Protein AF-A0A1C0V042-F1 (afdb_monomer)

pLDDT: mean 79.21, std 20.84, range [35.34, 98.38]

Solvent-accessible surface area (backbone atoms only — not comparable to full-atom values): 9872 Å² total; per-residue (Å²): 141,83,84,84,79,75,76,82,78,55,70,69,59,58,63,70,69,52,86,70,86,82,75,78,82,78,86,80,80,83,76,80,88,84,82,89,88,86,86,90,90,89,88,89,86,86,88,85,90,78,88,78,90,69,83,83,73,76,81,69,84,72,74,83,76,82,82,81,90,79,90,85,89,72,58,69,73,58,48,52,53,52,51,52,53,24,64,76,73,74,50,51,74,65,59,50,50,53,53,51,51,52,55,29,70,78,31,63,71,58,34,51,52,53,50,51,55,51,51,53,55,52,49,53,53,50,50,53,49,51,52,54,51,52,54,54,52,54,51,56,66,72,77,108

Radius of gyration: 30.85 Å; Cα contacts (8 Å, |Δi|>4): 13; chains: 1; bounding box: 74×58×81 Å

Sequence (144 aa):
MAEEQNPPLDANNRLKQRMRATVPPRDTSILKRLPLDATPSPPKQQEIAVQSDLPKQTKATEKEQKLVAFTLRVENSIDKGLKSLCTQEGITKETFLEAAYLVCLDNEQLMQQVLEIAQERRQERRETGIVRRAQSMTRYLQET

Mean predicted aligned error: 18.49 Å

Secondary structure (DSSP, 8-state):
-----PPP--HHHHHHSS----PPPPP---PPP------------------------------------------HHHHHHHHHHHHHHT--HHHHHHHHHHHHHH-HHHHHHHHHHHHHHHHHHHHHHHHHHHHHHHHHHH--

Structure (mmCIF, N/CA/C/O backbone):
data_AF-A0A1C0V042-F1
#
_entry.id   AF-A0A1C0V042-F1
#
loop_
_atom_site.group_PDB
_atom_site.id
_atom_site.type_symbol
_atom_site.label_atom_id
_atom_site.label_alt_id
_atom_site.label_comp_id
_atom_site.label_asym_id
_atom_site.label_entity_id
_atom_site.label_seq_id
_atom_site.pdbx_PDB_ins_code
_atom_site.Cartn_x
_atom_site.Cartn_y
_atom_site.Cartn_z
_atom_site.occupancy
_atom_site.B_iso_or_equiv
_atom_site.auth_seq_id
_atom_site.auth_comp_id
_atom_site.auth_asym_id
_atom_site.auth_atom_id
_atom_site.pdbx_PDB_model_num
ATOM 1 N N . MET A 1 1 ? 56.786 -2.563 -11.366 1.00 42.97 1 MET A N 1
ATOM 2 C CA . MET A 1 1 ? 55.400 -2.279 -11.784 1.00 42.97 1 MET A CA 1
ATOM 3 C C . MET A 1 1 ? 54.702 -3.603 -12.020 1.00 42.97 1 MET A C 1
ATOM 5 O O . MET A 1 1 ? 55.034 -4.256 -12.997 1.00 42.97 1 MET A O 1
ATOM 9 N N . ALA A 1 2 ? 53.834 -4.021 -11.100 1.00 41.53 2 ALA A N 1
ATOM 10 C CA . ALA A 1 2 ? 52.837 -5.072 -11.305 1.00 41.53 2 ALA A CA 1
ATOM 11 C C . ALA A 1 2 ? 51.875 -5.029 -10.107 1.00 41.53 2 ALA A C 1
ATOM 13 O O . ALA A 1 2 ? 52.174 -5.582 -9.053 1.00 41.53 2 ALA A O 1
ATOM 14 N N . GLU A 1 3 ? 50.767 -4.300 -10.238 1.00 46.34 3 GLU A N 1
ATOM 15 C CA . GLU A 1 3 ? 49.623 -4.440 -9.335 1.00 46.34 3 GLU A CA 1
ATOM 16 C C . GLU A 1 3 ? 48.649 -5.432 -9.978 1.00 46.34 3 GLU A C 1
ATOM 18 O O . GLU A 1 3 ? 47.920 -5.098 -10.909 1.00 46.34 3 GLU A O 1
ATOM 23 N N . GLU A 1 4 ? 48.674 -6.675 -9.501 1.00 53.09 4 GLU A N 1
ATOM 24 C CA . GLU A 1 4 ? 47.654 -7.683 -9.795 1.00 53.09 4 GLU A CA 1
ATOM 25 C C . GLU A 1 4 ? 46.389 -7.341 -8.993 1.00 53.09 4 GLU A C 1
ATOM 27 O O . GLU A 1 4 ? 46.239 -7.686 -7.819 1.00 53.09 4 GLU A O 1
ATOM 32 N N . GLN A 1 5 ? 45.468 -6.609 -9.618 1.00 53.81 5 GLN A N 1
ATOM 33 C CA . GLN A 1 5 ? 44.134 -6.380 -9.068 1.00 53.81 5 GLN A CA 1
ATOM 34 C C . GLN A 1 5 ? 43.276 -7.631 -9.290 1.00 53.81 5 GLN A C 1
ATOM 36 O O . GLN A 1 5 ? 42.681 -7.826 -10.349 1.00 53.81 5 GLN A O 1
ATOM 41 N N . ASN A 1 6 ? 43.212 -8.493 -8.274 1.00 57.47 6 ASN A N 1
ATOM 42 C CA . ASN A 1 6 ? 42.276 -9.615 -8.235 1.00 57.47 6 ASN A CA 1
ATOM 43 C C . ASN A 1 6 ? 40.818 -9.101 -8.245 1.00 57.47 6 ASN A C 1
ATOM 45 O O . ASN A 1 6 ? 40.459 -8.293 -7.381 1.00 57.47 6 ASN A O 1
ATOM 49 N N . PRO A 1 7 ? 39.949 -9.570 -9.162 1.00 62.25 7 PRO A N 1
ATOM 50 C CA . PRO A 1 7 ? 38.550 -9.161 -9.192 1.00 62.25 7 PRO A CA 1
ATOM 51 C C . PRO A 1 7 ? 37.802 -9.662 -7.943 1.00 62.25 7 PRO A C 1
ATOM 53 O O . PRO A 1 7 ? 38.099 -10.743 -7.421 1.00 62.25 7 PRO A O 1
ATOM 56 N N . PRO A 1 8 ? 36.807 -8.910 -7.438 1.00 64.50 8 PRO A N 1
ATOM 57 C CA . PRO A 1 8 ? 36.075 -9.299 -6.243 1.00 64.50 8 PRO A CA 1
ATOM 58 C C . PRO A 1 8 ? 35.291 -10.588 -6.5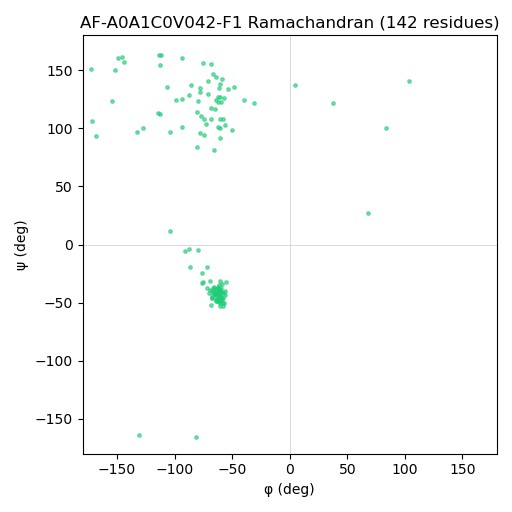11 1.00 64.50 8 PRO A C 1
ATOM 60 O O . PRO A 1 8 ? 34.368 -10.600 -7.317 1.00 64.50 8 PRO A O 1
ATOM 63 N N . LEU A 1 9 ? 35.640 -11.664 -5.793 1.00 64.88 9 LEU A N 1
ATOM 64 C CA . LEU A 1 9 ? 34.966 -12.970 -5.828 1.00 64.88 9 LEU A CA 1
ATOM 65 C C . LEU A 1 9 ? 33.439 -12.824 -5.916 1.00 64.88 9 LEU A C 1
ATOM 67 O O . LEU A 1 9 ? 32.844 -12.188 -5.039 1.00 64.88 9 LEU A O 1
ATOM 71 N N . ASP A 1 10 ? 32.840 -13.444 -6.937 1.00 79.31 10 ASP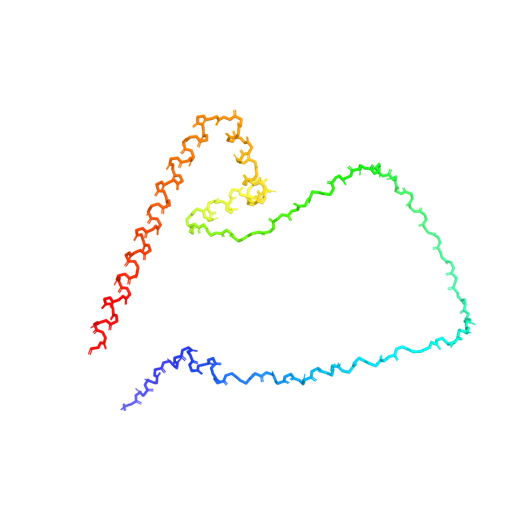 A N 1
ATOM 72 C CA . ASP A 1 10 ? 31.396 -13.504 -7.191 1.00 79.31 10 ASP A CA 1
ATOM 73 C C . ASP A 1 10 ? 30.618 -13.908 -5.922 1.00 79.31 10 ASP A C 1
ATOM 75 O O . ASP A 1 10 ? 31.003 -14.824 -5.183 1.00 79.31 10 ASP A O 1
ATOM 79 N N . ALA A 1 11 ? 29.510 -13.213 -5.656 1.00 75.75 11 ALA A N 1
ATOM 80 C CA . ALA A 1 11 ? 28.671 -13.397 -4.475 1.00 75.75 11 ALA A CA 1
ATOM 81 C C . ALA A 1 11 ? 28.193 -14.852 -4.315 1.00 75.75 11 ALA A C 1
ATOM 83 O O . ALA A 1 11 ? 28.074 -15.345 -3.190 1.00 75.75 11 ALA A O 1
ATOM 84 N N . ASN A 1 12 ? 27.985 -15.564 -5.427 1.00 76.31 12 ASN A N 1
ATOM 85 C CA . ASN A 1 12 ? 27.607 -16.977 -5.412 1.00 76.31 12 ASN A CA 1
ATOM 86 C C . ASN A 1 12 ? 28.720 -17.890 -4.878 1.00 76.31 12 ASN A C 1
ATOM 88 O O . ASN A 1 12 ? 28.450 -18.805 -4.095 1.00 76.31 12 ASN A O 1
ATOM 92 N N . ASN A 1 13 ? 29.978 -17.622 -5.236 1.00 78.69 13 ASN A N 1
ATOM 93 C CA . ASN A 1 13 ? 31.122 -18.373 -4.713 1.00 78.69 13 ASN A CA 1
ATOM 94 C C . ASN A 1 13 ? 31.301 -18.145 -3.209 1.00 78.69 13 ASN A C 1
ATOM 96 O O . ASN A 1 13 ? 31.524 -19.100 -2.462 1.00 78.69 13 ASN A O 1
ATOM 100 N N . ARG A 1 14 ? 31.069 -16.914 -2.735 1.00 76.62 14 ARG A N 1
ATOM 101 C CA . ARG A 1 14 ? 31.093 -16.596 -1.297 1.00 76.62 14 ARG A CA 1
ATOM 102 C C . ARG A 1 14 ? 30.040 -17.373 -0.508 1.00 76.62 14 ARG A C 1
ATOM 104 O O . ARG A 1 14 ? 30.284 -17.746 0.635 1.00 76.62 14 ARG A O 1
ATOM 111 N N . LEU A 1 15 ? 28.869 -17.629 -1.093 1.00 76.75 15 LEU A N 1
ATOM 112 C CA . LEU A 1 15 ? 27.783 -18.340 -0.413 1.00 76.75 15 LEU A CA 1
ATOM 113 C C . LEU A 1 15 ? 28.036 -19.850 -0.297 1.00 76.75 15 LEU A C 1
ATOM 115 O O . LEU A 1 15 ? 27.617 -20.465 0.686 1.00 76.75 15 LEU A O 1
ATOM 119 N N . LYS A 1 16 ? 28.723 -20.435 -1.285 1.00 78.44 16 LYS A N 1
ATOM 120 C CA . LYS A 1 16 ? 29.094 -21.860 -1.314 1.00 78.44 16 LYS A CA 1
ATOM 121 C C . LYS A 1 16 ? 30.270 -22.183 -0.392 1.00 78.44 16 LYS A C 1
ATOM 123 O O . LYS A 1 16 ? 30.297 -23.256 0.193 1.00 78.44 16 LYS A O 1
ATOM 128 N N . GLN A 1 17 ? 31.200 -21.244 -0.225 1.00 79.31 17 GLN A N 1
ATOM 129 C CA . GLN A 1 17 ? 32.376 -21.400 0.640 1.00 79.31 17 GLN A CA 1
ATOM 130 C C . GLN A 1 17 ? 32.087 -21.171 2.132 1.00 79.31 17 GLN A C 1
ATOM 132 O O . GLN A 1 17 ? 32.962 -21.363 2.974 1.00 79.31 17 GLN A O 1
ATOM 137 N N . ARG A 1 18 ? 30.862 -20.772 2.494 1.00 78.62 18 ARG A N 1
ATOM 138 C CA . ARG A 1 18 ? 30.470 -20.650 3.900 1.00 78.62 18 ARG A CA 1
ATOM 139 C C . ARG A 1 18 ? 30.401 -22.031 4.548 1.00 78.62 18 ARG A C 1
ATOM 141 O O . ARG A 1 18 ? 29.553 -22.844 4.186 1.00 78.62 18 ARG A O 1
ATOM 148 N N . MET A 1 19 ? 31.242 -22.253 5.556 1.00 79.12 19 MET A N 1
ATOM 149 C CA . MET A 1 19 ? 31.122 -23.378 6.483 1.00 79.12 19 MET A CA 1
ATOM 150 C C . MET A 1 19 ? 29.777 -23.280 7.206 1.00 79.12 19 MET A C 1
ATOM 152 O O . MET A 1 19 ? 29.550 -22.376 8.011 1.00 79.12 19 MET A O 1
ATOM 156 N N . ARG A 1 20 ? 28.848 -24.174 6.867 1.00 80.25 20 ARG A N 1
ATOM 157 C CA . ARG A 1 20 ? 27.538 -24.253 7.519 1.00 80.25 20 ARG A CA 1
ATOM 158 C C . ARG A 1 20 ? 27.661 -25.125 8.762 1.00 80.25 20 ARG A C 1
ATOM 160 O O . ARG A 1 20 ? 28.292 -26.178 8.715 1.00 80.25 20 ARG A O 1
ATOM 167 N N . ALA A 1 21 ? 27.040 -24.695 9.857 1.00 81.81 21 ALA A N 1
ATOM 168 C CA . ALA A 1 21 ? 26.931 -25.515 11.054 1.00 81.81 21 ALA A CA 1
ATOM 169 C C . ALA A 1 21 ? 26.188 -26.814 10.707 1.00 81.81 21 ALA A C 1
ATOM 171 O O . ALA A 1 21 ? 25.070 -26.780 10.189 1.00 81.81 21 ALA A O 1
ATOM 172 N N . THR A 1 22 ? 26.834 -27.952 10.953 1.00 80.94 22 THR A N 1
ATOM 173 C CA . THR A 1 22 ? 26.214 -29.264 10.761 1.00 80.94 22 THR A CA 1
ATOM 174 C C . THR A 1 22 ? 25.357 -29.550 11.982 1.00 80.94 22 THR A C 1
ATOM 176 O O . THR A 1 22 ? 25.872 -29.659 13.092 1.00 80.94 22 THR A O 1
ATOM 179 N N . VAL A 1 23 ? 24.042 -29.616 11.783 1.00 83.56 23 VAL A N 1
ATOM 180 C CA . VAL A 1 23 ? 23.096 -29.917 12.860 1.00 83.56 23 VAL A CA 1
ATOM 181 C C . VAL A 1 23 ? 22.944 -31.436 12.959 1.00 83.56 23 VAL A C 1
ATOM 183 O O . VAL A 1 23 ? 22.675 -32.072 11.936 1.00 83.56 23 VAL A O 1
ATOM 186 N N . PRO A 1 24 ? 23.105 -32.031 14.154 1.00 84.56 24 PRO A N 1
ATOM 187 C CA . PRO A 1 24 ? 22.860 -33.452 14.356 1.00 84.56 24 PRO A CA 1
ATOM 188 C C . PRO A 1 24 ? 21.414 -33.824 13.993 1.00 84.56 24 PRO A C 1
ATOM 190 O O . PRO A 1 24 ? 20.494 -33.048 14.276 1.00 84.56 24 PRO A O 1
ATOM 193 N N . PRO A 1 25 ? 21.177 -34.999 13.390 1.00 83.94 25 PRO A N 1
ATOM 194 C CA . PRO A 1 25 ? 19.824 -35.461 13.115 1.00 83.94 25 PRO A CA 1
ATOM 195 C C . PRO A 1 25 ? 19.041 -35.637 14.422 1.00 83.94 25 PRO A C 1
ATOM 197 O O . PRO A 1 25 ? 19.546 -36.184 15.402 1.00 83.94 25 PRO A O 1
ATOM 200 N N . ARG A 1 26 ? 17.794 -35.153 14.435 1.00 81.88 26 ARG A N 1
ATOM 201 C CA . ARG A 1 26 ? 16.883 -35.291 15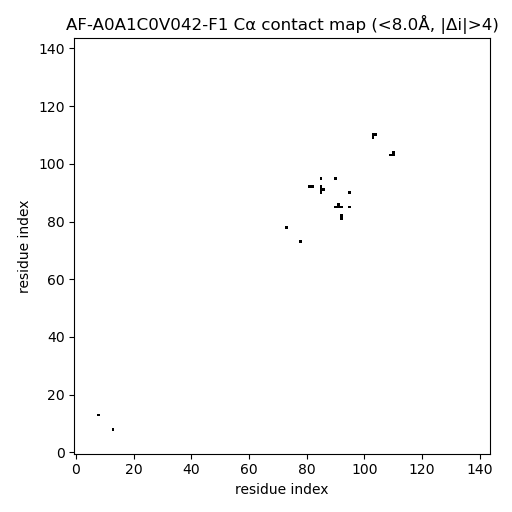.576 1.00 81.88 26 ARG A CA 1
ATOM 202 C C . ARG A 1 26 ? 16.441 -36.745 15.702 1.00 81.88 26 ARG A C 1
ATOM 204 O O . ARG A 1 26 ? 15.948 -37.326 14.737 1.00 81.88 26 ARG A O 1
ATOM 211 N N . ASP A 1 27 ? 16.559 -37.288 16.905 1.00 79.25 27 ASP A N 1
ATOM 212 C CA . ASP A 1 27 ? 16.009 -38.595 17.241 1.00 79.25 27 ASP A CA 1
ATOM 213 C C . ASP A 1 2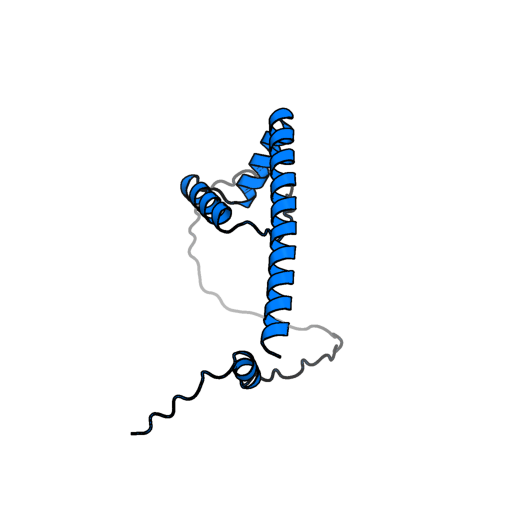7 ? 14.472 -38.553 17.124 1.00 79.25 27 ASP A C 1
ATOM 215 O O . ASP A 1 27 ? 13.809 -37.675 17.687 1.00 79.25 27 ASP A O 1
ATOM 219 N N . THR A 1 28 ? 13.907 -39.450 16.316 1.00 75.00 28 THR A N 1
ATOM 220 C CA . THR A 1 28 ? 12.460 -39.532 16.021 1.00 75.00 28 THR A CA 1
ATOM 221 C C . THR A 1 28 ? 11.788 -40.688 16.760 1.00 75.00 28 THR A C 1
ATOM 223 O O . THR A 1 28 ? 10.637 -41.028 16.480 1.00 75.00 28 THR A O 1
ATOM 226 N N . SER A 1 29 ? 12.480 -41.293 17.725 1.00 73.75 29 SER A N 1
ATOM 227 C CA . SER A 1 29 ? 11.944 -42.391 18.520 1.00 73.75 29 SER A CA 1
ATOM 228 C C . SER A 1 29 ? 10.814 -41.917 19.451 1.00 73.75 29 SER A C 1
ATOM 230 O O . SER A 1 29 ? 11.008 -41.227 20.450 1.00 73.75 29 SER A O 1
ATOM 232 N N . ILE A 1 30 ? 9.579 -42.302 19.116 1.00 63.66 30 ILE A N 1
ATOM 233 C CA . ILE A 1 30 ? 8.392 -42.124 19.963 1.00 63.66 30 ILE A CA 1
ATOM 234 C C . ILE A 1 30 ? 8.398 -43.254 20.999 1.00 63.66 30 ILE A C 1
ATOM 236 O O . ILE A 1 30 ? 7.788 -44.306 20.799 1.00 63.66 30 ILE A O 1
ATOM 240 N N . LEU A 1 31 ? 9.128 -43.071 22.101 1.00 62.06 31 LEU A N 1
ATOM 241 C CA . LEU A 1 31 ? 9.080 -44.013 23.218 1.00 62.06 31 LEU A CA 1
ATOM 242 C C . LEU A 1 31 ? 7.832 -43.766 24.081 1.00 62.06 31 LEU A C 1
ATOM 244 O O . LEU A 1 31 ? 7.562 -42.664 24.560 1.00 62.06 31 LEU A O 1
ATOM 248 N N . LYS A 1 32 ? 7.050 -44.843 24.212 1.00 51.97 32 LYS A N 1
ATOM 249 C CA . LYS A 1 32 ? 5.795 -44.983 24.960 1.00 51.97 32 LYS A CA 1
ATOM 250 C C . LYS A 1 32 ? 5.938 -44.545 26.422 1.00 51.97 32 LYS A C 1
ATOM 252 O O . LYS A 1 32 ? 6.837 -44.992 27.126 1.00 51.97 32 LYS A O 1
ATOM 257 N N . ARG A 1 33 ? 4.969 -43.747 26.885 1.00 54.72 33 ARG A N 1
ATOM 258 C CA . ARG A 1 33 ? 4.714 -43.451 28.305 1.00 54.72 33 ARG A CA 1
ATOM 259 C C . ARG A 1 33 ? 4.387 -44.723 29.089 1.00 54.72 33 ARG A C 1
ATOM 261 O O . ARG A 1 33 ? 3.531 -45.478 28.638 1.00 54.72 33 ARG A O 1
ATOM 268 N N . LEU A 1 34 ? 4.942 -44.837 30.296 1.00 49.72 34 LEU A N 1
ATOM 269 C CA . LEU A 1 34 ? 4.378 -45.519 31.473 1.00 49.72 34 LEU A CA 1
ATOM 270 C C . LEU A 1 34 ? 4.771 -44.708 32.743 1.00 49.72 34 LEU A C 1
ATOM 272 O O . LEU A 1 34 ? 5.690 -43.891 32.650 1.00 49.72 34 LEU A O 1
ATOM 276 N N . PRO A 1 35 ? 4.032 -44.817 33.867 1.00 51.16 35 PRO A N 1
ATOM 277 C CA . PRO A 1 35 ? 3.668 -43.674 34.712 1.00 51.16 35 PRO A CA 1
ATOM 278 C C . PRO A 1 35 ? 4.288 -43.648 36.127 1.00 51.16 35 PRO A C 1
ATOM 280 O O . PRO A 1 35 ? 4.738 -44.674 36.618 1.00 51.16 35 PRO A O 1
ATOM 283 N N . LEU A 1 36 ? 4.225 -42.444 36.729 1.00 47.41 36 LEU A N 1
ATOM 284 C CA . LEU A 1 36 ? 4.083 -42.060 38.156 1.00 47.41 36 LEU A CA 1
ATOM 285 C C . LEU A 1 36 ? 4.808 -42.885 39.243 1.00 47.41 36 LEU A C 1
ATOM 287 O O . LEU A 1 36 ? 4.441 -44.029 39.462 1.00 47.41 36 LEU A O 1
ATOM 291 N N . ASP A 1 37 ? 5.678 -42.236 40.041 1.00 37.34 37 ASP A N 1
ATOM 292 C CA . ASP A 1 37 ? 5.385 -42.015 41.475 1.00 37.34 37 ASP A CA 1
ATOM 293 C C . ASP A 1 37 ? 6.379 -41.104 42.243 1.00 37.34 37 ASP A C 1
ATOM 295 O O . ASP A 1 37 ? 7.576 -41.073 41.964 1.00 37.34 37 ASP A O 1
ATOM 299 N N . ALA A 1 38 ? 5.818 -40.440 43.269 1.00 35.34 38 ALA A N 1
ATOM 300 C CA . ALA A 1 38 ? 6.411 -39.956 44.533 1.00 35.34 38 ALA A CA 1
ATOM 301 C C . ALA A 1 38 ? 7.175 -38.601 44.638 1.00 35.34 38 ALA A C 1
ATOM 303 O O . ALA A 1 38 ? 8.381 -38.491 44.437 1.00 35.34 38 ALA A O 1
ATOM 304 N N . THR A 1 39 ? 6.458 -37.589 45.153 1.00 44.03 39 THR A N 1
ATOM 305 C CA . THR A 1 39 ? 6.935 -36.480 46.029 1.00 44.03 39 THR A CA 1
ATOM 306 C C . THR A 1 39 ? 7.185 -36.968 47.478 1.00 44.03 39 THR A C 1
ATOM 308 O O . THR A 1 39 ? 6.526 -37.938 47.858 1.00 44.03 39 THR A O 1
ATOM 311 N N . PRO A 1 40 ? 8.035 -36.324 48.329 1.00 46.09 40 PRO A N 1
ATOM 312 C CA . PRO A 1 40 ? 7.594 -35.177 49.167 1.00 46.09 40 PRO A CA 1
ATOM 313 C C . PRO A 1 40 ? 8.650 -34.073 49.512 1.00 46.09 40 PRO A C 1
ATOM 315 O O . PRO A 1 40 ? 9.857 -34.267 49.437 1.00 46.09 40 PRO A O 1
ATOM 318 N N . SER A 1 41 ? 8.127 -32.899 49.904 1.00 41.56 41 SER A N 1
ATOM 319 C CA . SER A 1 41 ? 8.692 -31.587 50.356 1.00 41.56 41 SER A CA 1
ATOM 320 C C . SER A 1 41 ? 9.123 -31.521 51.859 1.00 41.56 41 SER A C 1
ATOM 322 O O . SER A 1 41 ? 8.922 -32.542 52.515 1.00 41.56 41 SER A O 1
ATOM 324 N N . PRO A 1 42 ? 9.395 -30.360 52.549 1.00 64.62 42 PRO A N 1
ATOM 325 C CA . PRO A 1 42 ? 10.162 -29.084 52.345 1.00 64.62 42 PRO A CA 1
ATOM 326 C C . PRO A 1 42 ? 11.102 -28.729 53.574 1.00 64.62 42 PRO A C 1
ATOM 328 O O . PRO A 1 42 ? 11.318 -29.617 54.398 1.00 64.62 42 PRO A O 1
ATOM 331 N N . PRO A 1 43 ? 11.660 -27.489 53.777 1.00 47.84 43 PRO A N 1
ATOM 332 C CA . PRO A 1 43 ? 10.954 -26.466 54.599 1.00 47.84 43 PRO A CA 1
ATOM 333 C C . PRO A 1 43 ? 11.198 -24.944 54.313 1.00 47.84 43 PRO A C 1
ATOM 335 O O . PRO A 1 43 ? 12.269 -24.506 53.913 1.00 47.84 43 PRO A O 1
ATOM 338 N N . LYS A 1 44 ? 10.129 -24.178 54.613 1.00 41.66 44 LYS A N 1
ATOM 339 C CA . LYS A 1 44 ? 9.895 -22.769 55.051 1.00 41.66 44 LYS A CA 1
ATOM 340 C C . LYS A 1 44 ? 11.028 -21.720 55.174 1.00 41.66 44 LYS A C 1
ATOM 342 O O . LYS A 1 44 ? 11.974 -21.944 55.915 1.00 41.66 44 LYS A O 1
ATOM 347 N N . GLN A 1 45 ? 10.727 -20.495 54.699 1.00 38.34 45 GLN A N 1
ATOM 348 C CA . GLN A 1 45 ? 10.880 -19.166 55.361 1.00 38.34 45 GLN A CA 1
ATOM 349 C C . GLN A 1 45 ? 10.197 -18.097 54.465 1.00 38.34 45 GLN A C 1
ATOM 351 O O . GLN A 1 45 ? 10.541 -17.989 53.297 1.00 38.34 45 GLN A O 1
ATOM 356 N N . GLN A 1 46 ? 9.026 -17.558 54.827 1.00 38.25 46 GLN A N 1
ATOM 357 C CA . GLN A 1 46 ? 8.722 -16.362 55.644 1.00 38.25 46 GLN A CA 1
ATOM 358 C C . GLN A 1 46 ? 8.287 -15.146 54.798 1.00 38.25 46 GLN A C 1
ATOM 360 O O . GLN A 1 46 ? 8.738 -14.938 53.679 1.00 38.25 46 GLN A O 1
ATOM 365 N N . GLU A 1 47 ? 7.306 -14.438 55.352 1.00 42.25 47 GLU A N 1
ATOM 366 C CA . GLU A 1 47 ? 6.414 -13.424 54.782 1.00 42.25 47 GLU A CA 1
ATOM 367 C C . GLU A 1 47 ? 7.117 -12.108 54.409 1.00 42.25 47 GLU A C 1
ATOM 369 O O . GLU A 1 47 ? 8.099 -11.751 55.044 1.00 42.25 47 GLU A O 1
ATOM 374 N N . ILE A 1 48 ? 6.551 -11.353 53.455 1.00 42.03 48 ILE A N 1
ATOM 375 C CA . ILE A 1 48 ? 6.119 -9.951 53.641 1.00 42.03 48 ILE A CA 1
ATOM 376 C C . ILE A 1 48 ? 5.004 -9.668 52.622 1.00 42.03 48 ILE A C 1
ATOM 378 O O . ILE A 1 48 ? 5.164 -9.831 51.413 1.00 42.03 48 ILE A O 1
ATOM 382 N N . ALA A 1 49 ? 3.860 -9.246 53.152 1.00 42.94 49 ALA A N 1
ATOM 383 C CA . ALA A 1 49 ? 2.719 -8.737 52.416 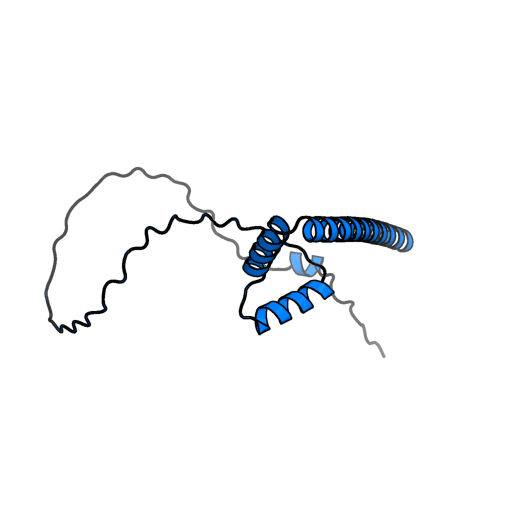1.00 42.94 49 ALA A CA 1
ATOM 384 C C . ALA A 1 49 ? 2.960 -7.282 51.984 1.00 42.94 49 ALA A C 1
ATOM 386 O O . ALA A 1 49 ? 3.279 -6.436 52.815 1.00 42.94 49 ALA A O 1
ATOM 387 N N . VAL A 1 50 ? 2.717 -6.979 50.708 1.00 42.12 50 VAL A N 1
ATOM 388 C CA . VAL A 1 50 ? 2.346 -5.632 50.257 1.00 42.12 50 VAL A CA 1
ATOM 389 C C . VAL A 1 50 ? 1.151 -5.797 49.325 1.00 42.12 50 VAL A C 1
ATOM 391 O O . VAL A 1 50 ? 1.289 -6.160 48.159 1.00 42.12 50 VAL A O 1
ATOM 394 N N . GLN A 1 51 ? -0.039 -5.607 49.890 1.00 47.22 51 GLN A N 1
ATOM 395 C CA . GLN A 1 51 ? -1.281 -5.451 49.145 1.00 47.22 51 GLN A CA 1
ATOM 396 C C . GLN A 1 51 ? -1.279 -4.051 48.528 1.00 47.22 51 GLN A C 1
ATOM 398 O O . GLN A 1 51 ? -1.411 -3.055 49.235 1.00 47.22 51 GLN A O 1
ATOM 403 N N . SER A 1 52 ? -1.109 -3.970 47.213 1.00 45.97 52 SER A N 1
ATOM 404 C CA . SER A 1 52 ? -1.530 -2.814 46.428 1.00 45.97 52 SER A CA 1
ATOM 405 C C . SER A 1 52 ? -2.803 -3.198 45.682 1.00 45.97 52 SER A C 1
ATOM 407 O O . SER A 1 52 ? -2.775 -3.841 44.633 1.00 45.97 52 SER A O 1
ATOM 409 N N . ASP A 1 53 ? -3.938 -2.826 46.274 1.00 45.22 53 ASP A N 1
ATOM 410 C CA . ASP A 1 53 ? -5.249 -2.858 45.637 1.00 45.22 53 ASP A CA 1
ATOM 411 C C . ASP A 1 53 ? -5.244 -1.934 44.412 1.00 45.22 53 ASP A C 1
ATOM 413 O O . ASP A 1 53 ? -5.372 -0.713 44.518 1.00 45.22 53 ASP A O 1
ATOM 417 N N . LEU A 1 54 ? -5.088 -2.528 43.229 1.00 50.84 54 LEU A N 1
ATOM 418 C CA . LEU A 1 54 ? -5.408 -1.885 41.961 1.00 50.84 54 LEU A CA 1
ATOM 419 C C . LEU A 1 54 ? -6.848 -2.269 41.583 1.00 50.84 54 LEU A C 1
ATOM 421 O O . LEU A 1 54 ? -7.162 -3.464 41.524 1.00 50.84 54 LEU A O 1
ATOM 425 N N . PRO A 1 55 ? -7.745 -1.301 41.325 1.00 50.03 55 PRO A N 1
ATOM 426 C CA . PRO A 1 55 ? -9.132 -1.599 41.006 1.00 50.03 55 PRO A CA 1
ATOM 427 C C . PRO A 1 55 ? -9.214 -2.424 39.718 1.00 50.03 55 PRO A C 1
ATOM 429 O O . PRO A 1 55 ? -8.744 -2.009 38.659 1.00 50.03 55 PRO A O 1
ATOM 432 N N . LYS A 1 56 ? -9.842 -3.603 39.831 1.00 50.62 56 LYS A N 1
ATOM 433 C CA . LYS A 1 56 ? -10.269 -4.464 38.722 1.00 50.62 56 LYS A CA 1
ATOM 434 C C . LYS A 1 56 ? -11.053 -3.631 37.709 1.00 50.62 56 LYS A C 1
ATOM 436 O O . LYS A 1 56 ? -12.252 -3.411 37.880 1.00 50.62 56 LYS A O 1
ATOM 441 N N . GLN A 1 57 ? -10.386 -3.203 36.641 1.00 56.06 57 GLN A N 1
ATOM 442 C CA . GLN A 1 57 ? -11.075 -2.738 35.452 1.00 56.06 57 GLN A CA 1
ATOM 443 C C . GLN A 1 57 ? -11.920 -3.886 34.904 1.00 56.06 57 GLN A C 1
ATOM 445 O O . GLN A 1 57 ? -11.478 -5.024 34.734 1.00 56.06 57 GLN A O 1
ATOM 450 N N . THR A 1 58 ? -13.187 -3.546 34.724 1.00 46.50 58 THR A N 1
ATOM 451 C CA . THR A 1 58 ? -14.238 -4.275 34.034 1.00 46.50 58 THR A CA 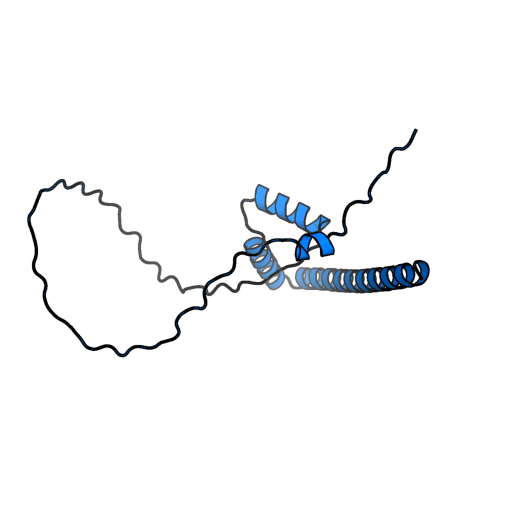1
ATOM 452 C C . THR A 1 58 ? -13.693 -5.115 32.888 1.00 46.50 58 THR A C 1
ATOM 454 O O . THR A 1 58 ? -13.112 -4.581 31.946 1.00 46.50 58 THR A O 1
ATOM 457 N N . LYS A 1 59 ? -13.932 -6.429 32.951 1.00 49.75 59 LYS A N 1
ATOM 458 C CA . LYS A 1 59 ? -13.794 -7.327 31.806 1.00 49.75 59 LYS A CA 1
ATOM 459 C C . LYS A 1 59 ? -14.775 -6.855 30.736 1.00 49.75 59 LYS A C 1
ATOM 461 O O . LYS A 1 59 ? -15.945 -7.234 30.759 1.00 49.75 59 LYS A O 1
ATOM 466 N N . ALA A 1 60 ? -14.312 -5.991 29.840 1.00 56.62 60 ALA A N 1
ATOM 467 C CA . ALA A 1 60 ? -14.929 -5.862 28.540 1.00 56.62 60 ALA A CA 1
ATOM 468 C C . ALA A 1 60 ? -14.882 -7.261 27.928 1.00 56.62 60 ALA A C 1
ATOM 470 O O . ALA A 1 60 ? -13.839 -7.915 27.919 1.00 56.62 60 ALA A O 1
ATOM 471 N N . THR A 1 61 ? -16.031 -7.767 27.506 1.00 55.41 61 THR A N 1
ATOM 472 C CA . THR A 1 61 ? -16.123 -8.969 26.683 1.00 55.41 61 THR A CA 1
ATOM 473 C C . THR A 1 61 ? -15.469 -8.630 25.346 1.00 55.41 61 THR A C 1
ATOM 475 O O . THR A 1 61 ? -16.135 -8.215 24.399 1.00 55.41 61 THR A O 1
ATOM 478 N N . GLU A 1 62 ? -14.141 -8.699 25.311 1.00 62.88 62 GLU A N 1
ATOM 479 C CA . GLU A 1 62 ? -13.332 -8.536 24.115 1.00 62.88 62 GLU A CA 1
ATOM 480 C C . GLU A 1 62 ? -13.733 -9.667 23.176 1.00 62.88 62 GLU A C 1
ATOM 482 O O . GLU A 1 62 ? -13.366 -10.828 23.356 1.00 62.88 62 GLU A O 1
ATOM 487 N N . LYS A 1 63 ? -14.576 -9.346 22.190 1.00 66.44 63 LYS A N 1
ATOM 488 C CA . LYS A 1 63 ? -14.698 -10.192 21.009 1.00 66.44 63 LYS A CA 1
ATOM 489 C C . LYS A 1 63 ? -13.298 -10.245 20.421 1.00 66.44 63 LYS A C 1
ATOM 491 O O . LYS A 1 63 ? -12.827 -9.232 19.915 1.00 66.44 63 LYS A O 1
ATOM 496 N N . GLU A 1 64 ? -12.639 -11.387 20.552 1.00 72.62 64 GLU A N 1
ATOM 497 C CA . GLU A 1 64 ? -11.301 -11.611 20.020 1.00 72.62 64 GLU A CA 1
ATOM 498 C C . GLU A 1 64 ? -11.326 -11.316 18.514 1.00 72.62 64 GLU A C 1
ATOM 500 O O . GLU A 1 64 ? -11.886 -12.068 17.711 1.00 72.62 64 GLU A O 1
ATOM 505 N N . GLN A 1 65 ? -10.806 -10.150 18.132 1.00 80.31 65 GLN A N 1
ATOM 506 C CA . GLN A 1 65 ? -10.721 -9.755 16.737 1.00 80.31 65 GLN A CA 1
ATOM 507 C C . GLN A 1 65 ? -9.548 -10.509 16.125 1.00 80.31 65 GLN A C 1
ATOM 509 O O . GLN A 1 65 ? -8.386 -10.277 16.453 1.00 80.31 65 GLN A O 1
ATOM 514 N N . LYS A 1 66 ? -9.858 -11.458 15.243 1.00 89.81 66 LYS A N 1
ATOM 515 C CA . LYS A 1 66 ? -8.840 -12.243 14.554 1.00 89.81 66 LYS A CA 1
ATOM 516 C C . LYS A 1 66 ? -8.136 -11.376 13.511 1.00 89.81 66 LYS A C 1
ATOM 518 O O . LYS A 1 66 ? -8.674 -11.145 12.430 1.00 89.81 66 LYS A O 1
ATOM 523 N N . LEU A 1 67 ? -6.918 -10.945 13.824 1.00 89.38 67 LEU A N 1
ATOM 524 C CA . LEU A 1 67 ? -6.048 -10.240 12.886 1.00 89.38 67 LEU A CA 1
ATOM 525 C C . LEU A 1 67 ? -5.520 -11.197 11.805 1.00 89.38 67 LEU A C 1
ATOM 527 O O . LEU A 1 67 ? -5.178 -12.351 12.082 1.00 89.38 67 LEU A O 1
ATOM 531 N N . VAL A 1 68 ? -5.442 -10.711 10.564 1.00 93.81 68 VAL A N 1
ATOM 532 C CA . VAL A 1 68 ? -4.903 -11.456 9.417 1.00 93.81 68 VAL A CA 1
ATOM 533 C C . VAL A 1 68 ? -3.611 -10.793 8.958 1.00 93.81 68 VAL A C 1
ATOM 535 O O . VAL A 1 68 ? -3.622 -9.687 8.426 1.00 93.81 68 VAL A O 1
ATOM 538 N N . ALA A 1 69 ? -2.491 -11.491 9.133 1.00 92.69 69 ALA A N 1
ATOM 539 C CA . ALA A 1 69 ? -1.195 -11.013 8.668 1.00 92.69 69 ALA A CA 1
ATOM 540 C C . ALA A 1 69 ? -1.040 -11.226 7.152 1.00 92.69 69 ALA A C 1
ATOM 542 O O . ALA A 1 69 ? -1.309 -12.314 6.637 1.00 92.69 69 ALA A O 1
ATOM 543 N N . PHE A 1 70 ? -0.550 -10.210 6.440 1.00 94.88 70 PHE A N 1
ATOM 544 C CA . PHE A 1 70 ? -0.206 -10.300 5.020 1.00 94.88 70 PHE A CA 1
ATOM 545 C C . PHE A 1 70 ? 1.003 -9.420 4.683 1.00 94.88 70 PHE A C 1
ATOM 547 O O . PHE A 1 70 ? 1.377 -8.521 5.430 1.00 94.88 70 PHE A O 1
ATOM 554 N N . THR A 1 71 ? 1.648 -9.687 3.545 1.00 95.56 71 THR A N 1
ATOM 555 C CA . THR A 1 71 ? 2.781 -8.882 3.068 1.00 95.56 71 THR A CA 1
ATOM 556 C C . THR A 1 71 ? 2.321 -7.883 2.015 1.00 95.56 71 THR A C 1
ATOM 558 O O . THR A 1 71 ? 1.792 -8.274 0.975 1.00 95.56 71 THR A O 1
ATOM 561 N N . LEU A 1 72 ? 2.590 -6.597 2.245 1.00 94.56 72 LEU A N 1
ATOM 562 C CA . LEU A 1 72 ? 2.294 -5.520 1.303 1.00 94.56 72 LEU A CA 1
ATOM 563 C C . LEU A 1 72 ? 3.577 -4.995 0.647 1.00 94.56 72 LEU A C 1
ATOM 565 O O . LEU A 1 72 ? 4.577 -4.745 1.316 1.00 94.56 72 LEU A O 1
ATOM 569 N N . ARG A 1 73 ? 3.545 -4.794 -0.677 1.00 95.38 73 ARG A N 1
ATOM 570 C CA . ARG A 1 73 ? 4.645 -4.173 -1.432 1.00 95.38 73 ARG A CA 1
ATOM 571 C C . ARG A 1 73 ? 4.189 -2.840 -2.013 1.00 95.38 73 ARG A C 1
ATOM 573 O O . ARG A 1 73 ? 3.340 -2.790 -2.907 1.00 95.38 73 ARG A O 1
ATOM 580 N N . VAL A 1 74 ? 4.787 -1.769 -1.508 1.00 95.75 74 VAL A N 1
ATOM 581 C CA . VAL A 1 74 ? 4.506 -0.387 -1.904 1.00 95.75 74 VAL A CA 1
ATOM 582 C C . VAL A 1 74 ? 5.726 0.191 -2.622 1.00 95.75 74 VAL A C 1
ATOM 584 O O . VAL A 1 74 ? 6.850 -0.287 -2.465 1.00 95.75 74 VAL A O 1
ATOM 587 N N . GLU A 1 75 ? 5.499 1.185 -3.473 1.00 96.00 75 GLU A N 1
ATOM 588 C CA . GLU A 1 75 ? 6.571 1.939 -4.116 1.00 96.00 75 GLU A CA 1
ATOM 589 C C . GLU A 1 75 ? 7.394 2.703 -3.066 1.00 96.00 75 GLU A C 1
ATOM 591 O O . GLU A 1 75 ? 6.841 3.189 -2.085 1.00 96.00 75 GLU A O 1
ATOM 596 N N . ASN A 1 76 ? 8.708 2.828 -3.264 1.00 95.44 76 ASN A N 1
ATOM 597 C CA . ASN A 1 76 ? 9.615 3.418 -2.271 1.00 95.44 76 ASN A CA 1
ATOM 598 C C . ASN A 1 76 ? 9.273 4.889 -1.950 1.00 95.44 76 ASN A C 1
ATOM 600 O O . ASN A 1 76 ? 9.319 5.304 -0.796 1.00 95.44 76 ASN A O 1
ATOM 604 N N . SER A 1 77 ? 8.889 5.668 -2.964 1.00 95.56 77 SER A N 1
ATOM 605 C CA . SER A 1 77 ? 8.433 7.058 -2.811 1.00 95.56 77 SER A CA 1
ATOM 606 C C . SER A 1 77 ? 7.228 7.153 -1.864 1.00 95.56 77 SER A C 1
ATOM 608 O O . SER A 1 77 ? 7.254 7.900 -0.886 1.00 95.56 77 SER A O 1
ATOM 610 N N . ILE A 1 78 ? 6.215 6.323 -2.111 1.00 96.19 78 ILE A N 1
ATOM 611 C CA . ILE A 1 78 ? 4.984 6.256 -1.323 1.00 96.19 78 ILE A CA 1
ATOM 612 C C . ILE A 1 78 ? 5.243 5.679 0.073 1.00 96.19 78 ILE A C 1
ATOM 614 O O . ILE A 1 78 ? 4.709 6.198 1.047 1.00 96.19 78 ILE A O 1
ATOM 618 N N . ASP A 1 79 ? 6.101 4.664 0.205 1.00 96.56 79 ASP A N 1
ATOM 619 C CA . ASP A 1 79 ? 6.434 4.063 1.501 1.00 96.56 79 ASP A CA 1
ATOM 620 C C . ASP A 1 79 ? 7.092 5.066 2.458 1.00 96.56 79 ASP A C 1
ATOM 622 O O . ASP A 1 79 ? 6.751 5.110 3.642 1.00 96.56 79 ASP A O 1
ATOM 626 N N . LYS A 1 80 ? 7.989 5.915 1.937 1.00 97.50 80 LYS A N 1
ATOM 627 C CA . LYS A 1 80 ? 8.621 6.997 2.704 1.00 97.50 80 LYS A CA 1
ATOM 628 C C . LYS A 1 80 ? 7.597 8.017 3.194 1.00 97.50 80 LYS A C 1
ATOM 630 O O . LYS A 1 80 ? 7.606 8.351 4.379 1.00 97.50 80 LYS A O 1
ATOM 635 N N . GLY A 1 81 ? 6.714 8.478 2.305 1.00 97.25 81 GLY A N 1
ATOM 636 C CA . GLY A 1 81 ? 5.648 9.421 2.657 1.00 97.25 81 GLY A CA 1
ATOM 637 C C . GLY A 1 81 ? 4.706 8.840 3.710 1.00 97.25 81 GLY A C 1
ATOM 638 O O . GLY A 1 81 ? 4.480 9.456 4.749 1.00 97.25 81 GLY A O 1
ATOM 639 N N . LEU A 1 82 ? 4.255 7.602 3.497 1.00 96.69 82 LEU A N 1
ATOM 640 C CA . LEU A 1 82 ? 3.367 6.903 4.421 1.00 96.69 82 LEU A CA 1
ATOM 641 C C . LEU A 1 82 ? 4.023 6.690 5.791 1.00 96.69 82 LEU A C 1
ATOM 643 O O . LEU A 1 82 ? 3.383 6.890 6.818 1.00 96.69 82 LEU A O 1
ATOM 647 N N . LYS A 1 83 ? 5.313 6.329 5.829 1.00 96.81 83 LYS A N 1
ATOM 648 C CA . LYS A 1 83 ? 6.063 6.177 7.084 1.00 96.81 83 LYS A CA 1
ATOM 649 C C . LYS A 1 83 ? 6.158 7.498 7.849 1.00 96.81 83 LYS A C 1
ATOM 651 O O . LYS A 1 83 ? 6.001 7.487 9.068 1.00 96.81 83 LYS A O 1
ATOM 656 N N . SER A 1 84 ? 6.417 8.606 7.153 1.00 97.81 84 SER A N 1
ATOM 657 C CA . SER A 1 84 ? 6.469 9.937 7.768 1.00 97.81 84 SER A CA 1
ATOM 658 C C . SER A 1 84 ? 5.122 10.314 8.377 1.00 97.81 84 SER A C 1
ATOM 660 O O . SER A 1 84 ? 5.082 10.667 9.550 1.00 97.81 84 SER A O 1
ATOM 662 N N . LEU A 1 85 ? 4.033 10.160 7.617 1.00 97.62 85 LEU A N 1
ATOM 663 C CA . LEU A 1 85 ? 2.670 10.426 8.085 1.00 97.62 85 LEU A CA 1
ATOM 664 C C . LEU A 1 85 ? 2.333 9.594 9.330 1.00 97.62 85 LEU A C 1
ATOM 666 O O . LEU A 1 85 ? 1.931 10.129 10.354 1.00 97.62 85 LEU A O 1
ATOM 670 N N . CYS A 1 86 ? 2.581 8.285 9.268 1.00 97.50 86 CYS A N 1
ATOM 671 C CA . CYS A 1 86 ? 2.322 7.370 10.380 1.00 97.50 86 CYS A CA 1
ATOM 672 C C . CYS A 1 86 ? 3.117 7.743 11.642 1.00 97.50 86 CYS A C 1
ATOM 674 O O . CYS A 1 86 ? 2.608 7.645 12.751 1.00 97.50 86 CYS A O 1
ATOM 676 N N . THR A 1 87 ? 4.362 8.197 11.476 1.00 97.56 87 THR A N 1
ATOM 677 C CA . THR A 1 87 ? 5.220 8.597 12.602 1.00 97.56 87 THR A CA 1
ATOM 678 C C . THR A 1 87 ? 4.754 9.911 13.227 1.00 97.56 87 THR A C 1
ATOM 680 O O . THR A 1 87 ? 4.822 10.053 14.442 1.00 97.56 87 THR A O 1
ATOM 683 N N . GLN A 1 88 ? 4.288 10.860 12.410 1.00 97.94 88 GLN A N 1
ATOM 684 C CA . GLN A 1 88 ? 3.775 12.153 12.873 1.00 97.94 88 GLN A CA 1
ATOM 685 C C . GLN A 1 88 ? 2.472 11.992 13.658 1.00 97.94 88 GLN A C 1
ATOM 687 O O . GLN A 1 88 ? 2.345 12.549 14.742 1.00 97.94 88 GLN A O 1
ATOM 692 N N . GLU A 1 89 ? 1.553 11.173 13.147 1.00 97.19 89 GLU A N 1
ATOM 693 C CA . GLU A 1 89 ? 0.234 10.957 13.754 1.00 97.19 89 GLU A CA 1
ATOM 694 C C . GLU A 1 89 ? 0.224 9.838 14.813 1.00 97.19 89 GLU A C 1
ATOM 696 O O . GLU A 1 89 ? -0.796 9.584 15.448 1.00 97.19 89 GLU A O 1
ATOM 701 N N . GLY A 1 90 ? 1.346 9.136 15.013 1.00 96.88 90 GLY A N 1
ATOM 702 C CA . GLY A 1 90 ? 1.452 8.052 15.995 1.00 96.88 90 GLY A CA 1
ATOM 703 C C . GLY A 1 90 ? 0.622 6.807 15.657 1.00 96.88 90 GLY A C 1
ATOM 704 O O . GLY A 1 90 ? 0.230 6.071 16.560 1.00 96.88 90 GLY A O 1
ATOM 705 N N . ILE A 1 91 ? 0.360 6.555 14.372 1.00 97.81 91 ILE A N 1
ATOM 706 C CA . ILE A 1 91 ? -0.430 5.412 13.884 1.00 97.81 91 ILE A CA 1
ATOM 707 C C . ILE A 1 91 ? 0.436 4.414 13.111 1.00 97.81 91 ILE A C 1
ATOM 709 O O . ILE A 1 91 ? 1.542 4.726 12.670 1.00 97.81 91 ILE A O 1
ATOM 713 N N . THR A 1 92 ? -0.061 3.192 12.912 1.00 96.81 92 THR A N 1
ATOM 714 C CA . THR A 1 92 ? 0.597 2.205 12.044 1.00 96.81 92 THR A CA 1
ATOM 715 C C . THR A 1 92 ? 0.035 2.262 10.624 1.00 96.81 92 THR A C 1
ATOM 717 O O . THR A 1 92 ? -1.076 2.737 10.378 1.00 96.81 92 THR A O 1
ATOM 720 N N . LYS A 1 93 ? 0.795 1.723 9.662 1.00 96.12 93 LYS A N 1
ATOM 721 C CA . LYS A 1 93 ? 0.339 1.592 8.268 1.00 96.12 93 LYS A CA 1
ATOM 722 C C . LYS A 1 93 ? -0.915 0.717 8.149 1.00 96.12 93 LYS A C 1
ATOM 724 O O . LYS A 1 93 ? -1.714 0.933 7.247 1.00 96.12 93 LYS A O 1
ATOM 729 N N . GLU A 1 94 ? -1.060 -0.262 9.039 1.00 95.75 94 GLU A N 1
ATOM 730 C CA . GLU A 1 94 ? -2.202 -1.179 9.096 1.00 95.75 94 GLU A CA 1
ATOM 731 C C . GLU A 1 94 ? -3.461 -0.421 9.517 1.00 95.75 94 GLU A C 1
ATOM 733 O O . GLU A 1 94 ? -4.437 -0.403 8.771 1.00 95.75 94 GLU A O 1
ATOM 738 N N . THR A 1 95 ? -3.392 0.322 10.625 1.00 96.50 95 THR A N 1
ATOM 739 C CA . THR A 1 95 ? -4.507 1.148 11.107 1.00 96.50 95 THR A CA 1
ATOM 740 C C . THR A 1 95 ? -4.889 2.234 10.102 1.00 96.50 95 THR A C 1
ATOM 742 O O . THR A 1 95 ? -6.071 2.490 9.888 1.00 96.50 95 THR A O 1
ATOM 745 N N . PHE A 1 96 ? -3.908 2.850 9.431 1.00 97.25 96 PHE A N 1
ATOM 746 C CA . PHE A 1 96 ? -4.191 3.804 8.357 1.00 97.25 96 PHE A CA 1
ATOM 747 C C . PHE A 1 96 ? -4.963 3.154 7.199 1.00 97.25 96 PHE A C 1
ATOM 749 O O . PHE A 1 96 ? -5.905 3.749 6.682 1.00 97.25 96 PHE A O 1
ATOM 756 N N . LEU A 1 97 ? -4.587 1.936 6.795 1.00 96.88 97 LEU A N 1
ATOM 757 C CA . LEU A 1 97 ? -5.261 1.214 5.715 1.00 96.88 97 LEU A CA 1
ATOM 758 C C . LEU A 1 97 ? -6.702 0.838 6.093 1.00 96.88 97 LEU A C 1
ATOM 760 O O . LEU A 1 97 ? -7.601 0.987 5.268 1.00 96.88 97 LEU A O 1
ATOM 764 N N . GLU A 1 98 ? -6.924 0.389 7.329 1.00 96.31 98 GLU A N 1
ATOM 765 C CA . GLU A 1 98 ? -8.260 0.098 7.864 1.00 96.31 98 GLU A CA 1
ATOM 766 C C . GLU A 1 98 ? -9.139 1.352 7.874 1.00 96.31 98 GLU A C 1
ATOM 768 O O . GLU A 1 98 ? -10.242 1.340 7.330 1.00 96.31 98 GLU A O 1
ATOM 773 N N . ALA A 1 99 ? -8.625 2.456 8.423 1.00 97.44 99 ALA A N 1
ATOM 774 C CA . ALA A 1 99 ? -9.340 3.726 8.471 1.00 97.44 99 ALA A CA 1
ATOM 775 C C . ALA A 1 99 ? -9.657 4.256 7.065 1.00 97.44 99 ALA A C 1
ATOM 777 O O . ALA A 1 99 ? -10.788 4.652 6.796 1.00 97.44 99 ALA A O 1
ATOM 778 N N . ALA A 1 100 ? -8.690 4.210 6.144 1.00 96.94 100 ALA A N 1
ATOM 779 C CA . ALA A 1 100 ? -8.895 4.629 4.761 1.00 96.94 100 ALA A CA 1
ATOM 780 C C . ALA A 1 100 ? -9.985 3.800 4.068 1.00 96.94 100 ALA A C 1
ATOM 782 O O . ALA A 1 100 ? -10.812 4.355 3.346 1.00 96.94 100 ALA A O 1
ATOM 783 N N . TYR A 1 101 ? -10.019 2.486 4.311 1.00 96.94 101 TYR A N 1
ATOM 784 C CA . TYR A 1 101 ? -11.059 1.616 3.772 1.00 96.94 101 TYR A CA 1
ATOM 785 C C . TYR A 1 101 ? -12.448 1.972 4.317 1.00 96.94 101 TYR A C 1
ATOM 787 O O . TYR A 1 101 ? -13.384 2.083 3.529 1.00 96.94 101 TYR A O 1
ATOM 795 N N . LEU A 1 102 ? -12.577 2.218 5.625 1.00 97.69 102 LEU A N 1
ATOM 796 C CA . LEU A 1 102 ? -13.843 2.646 6.235 1.00 97.69 102 LEU A CA 1
ATOM 797 C C . LEU A 1 102 ? -14.343 3.970 5.639 1.00 97.69 102 LEU A C 1
ATOM 799 O O . LEU A 1 102 ? -15.498 4.061 5.240 1.00 97.69 102 LEU A O 1
ATOM 803 N N . VAL A 1 103 ? -13.460 4.959 5.469 1.00 97.88 103 VAL A N 1
ATOM 804 C CA . VAL A 1 103 ? -13.819 6.247 4.848 1.00 97.88 103 VAL A CA 1
ATOM 805 C C . VAL A 1 103 ? -14.281 6.068 3.398 1.00 97.88 103 VAL A C 1
ATOM 807 O O . VAL A 1 103 ? -15.218 6.730 2.956 1.00 97.88 103 VAL A O 1
ATOM 810 N N . CYS A 1 104 ? -13.650 5.164 2.646 1.00 97.62 104 CYS A N 1
ATOM 811 C CA . CYS A 1 104 ? -14.082 4.868 1.282 1.00 97.62 104 CYS A CA 1
ATOM 812 C C . CYS A 1 104 ? -15.435 4.139 1.248 1.00 97.62 104 CYS A C 1
ATOM 814 O O . CYS A 1 104 ? -16.192 4.328 0.302 1.00 97.62 104 CYS A O 1
ATOM 816 N N . LEU A 1 105 ? -15.760 3.314 2.250 1.00 96.81 105 LEU A N 1
ATOM 817 C CA . LEU A 1 105 ? -17.084 2.687 2.341 1.00 96.81 105 LEU A CA 1
ATOM 818 C C . LEU A 1 105 ? -18.193 3.717 2.568 1.00 96.81 105 LEU A C 1
ATOM 820 O O . LEU A 1 105 ? -19.275 3.569 2.004 1.00 96.81 105 LEU A O 1
ATOM 824 N N . ASP A 1 106 ? -17.913 4.757 3.350 1.00 96.94 106 ASP A N 1
ATOM 825 C CA . ASP A 1 106 ? -18.884 5.811 3.649 1.00 96.94 106 ASP A CA 1
ATOM 826 C C . ASP A 1 106 ? -19.076 6.793 2.478 1.00 96.94 106 ASP A C 1
ATOM 828 O O . ASP A 1 106 ? -20.128 7.423 2.360 1.00 96.94 106 ASP A O 1
ATOM 832 N N . ASN A 1 107 ? -18.077 6.932 1.596 1.00 96.94 107 ASN A N 1
ATOM 833 C CA . ASN A 1 107 ? -18.110 7.850 0.457 1.00 96.94 107 ASN A CA 1
ATOM 834 C C . ASN A 1 107 ? -17.794 7.146 -0.873 1.00 96.94 107 ASN A C 1
ATOM 836 O O . ASN A 1 107 ? -16.635 6.963 -1.254 1.00 96.94 107 ASN A O 1
ATOM 840 N N . GLU A 1 108 ? -18.849 6.844 -1.634 1.00 96.44 108 GLU A N 1
ATOM 841 C CA . GLU A 1 108 ? -18.750 6.143 -2.917 1.00 96.44 108 GLU A CA 1
ATOM 842 C C . GLU A 1 108 ? -17.946 6.916 -3.976 1.00 96.44 108 GLU A C 1
ATOM 844 O O . GLU A 1 108 ? -17.188 6.310 -4.733 1.00 96.44 108 GLU A O 1
ATOM 849 N N . GLN A 1 109 ? -18.042 8.249 -4.017 1.00 97.00 109 GLN A N 1
ATOM 850 C CA . GLN A 1 109 ? -17.278 9.051 -4.983 1.00 97.00 109 GLN A CA 1
ATOM 851 C C . GLN A 1 109 ? -15.776 8.948 -4.718 1.00 97.00 109 GLN A C 1
ATOM 853 O O . GLN A 1 109 ? -14.985 8.776 -5.647 1.00 97.00 109 GLN A O 1
ATOM 858 N N . LEU A 1 110 ? -15.384 9.004 -3.443 1.00 96.81 110 LEU A N 1
ATOM 859 C CA . LEU A 1 110 ? -13.993 8.821 -3.047 1.00 96.81 110 LEU A CA 1
ATOM 860 C C . LEU A 1 110 ? -13.512 7.401 -3.374 1.00 96.81 110 LEU A C 1
ATOM 862 O O . LEU A 1 110 ? -12.417 7.241 -3.909 1.00 96.81 110 LEU A O 1
ATOM 866 N N . MET A 1 111 ? -14.335 6.378 -3.119 1.00 97.75 111 MET A N 1
ATOM 867 C CA . MET A 1 111 ? -14.013 4.995 -3.487 1.00 97.75 111 MET A CA 1
ATOM 868 C C . MET A 1 111 ? -13.758 4.855 -4.992 1.00 97.75 111 MET A C 1
ATOM 870 O O . MET A 1 111 ? -12.769 4.242 -5.390 1.00 97.75 111 MET A O 1
ATOM 874 N N . GLN A 1 112 ? -14.611 5.442 -5.836 1.00 97.88 112 GLN A N 1
ATOM 875 C CA . GLN A 1 112 ? -14.443 5.398 -7.291 1.00 97.88 112 GLN A CA 1
ATOM 876 C C . GLN A 1 112 ? -13.129 6.060 -7.732 1.00 97.88 112 GLN A C 1
ATOM 878 O O . GLN A 1 112 ? -12.384 5.463 -8.508 1.00 97.88 112 GLN A O 1
ATOM 883 N N . GLN A 1 113 ? -12.791 7.226 -7.172 1.00 98.06 113 GLN A N 1
ATOM 884 C CA . GLN A 1 113 ? -11.515 7.902 -7.444 1.00 98.06 113 GLN A CA 1
ATOM 885 C C . GLN A 1 113 ? -10.309 7.054 -7.020 1.00 98.06 113 GLN A C 1
ATOM 887 O O . GLN A 1 113 ? -9.343 6.906 -7.769 1.00 98.06 113 GLN A O 1
ATOM 892 N N . VAL A 1 114 ? -10.363 6.455 -5.827 1.00 97.81 114 VAL A N 1
ATOM 893 C CA . VAL A 1 114 ? -9.302 5.565 -5.337 1.00 97.81 114 VAL A CA 1
ATOM 894 C C . VAL A 1 114 ? -9.144 4.351 -6.254 1.00 97.81 114 VAL A C 1
ATOM 896 O O . VAL A 1 114 ? -8.015 3.953 -6.546 1.00 97.81 114 VAL A O 1
ATOM 899 N N . LEU A 1 115 ? -10.248 3.772 -6.739 1.00 98.06 115 LEU A N 1
ATOM 900 C CA . LEU A 1 115 ? -10.223 2.631 -7.655 1.00 98.06 115 LEU A CA 1
ATOM 901 C C . LEU A 1 115 ? -9.614 2.986 -9.014 1.00 98.06 115 LEU A C 1
ATOM 903 O O . LEU A 1 115 ? -8.817 2.200 -9.524 1.00 98.06 115 LEU A O 1
ATOM 907 N N . GLU A 1 116 ? -9.941 4.146 -9.578 1.00 98.38 116 GLU A N 1
ATOM 908 C CA . GLU A 1 116 ? -9.366 4.625 -10.839 1.00 98.38 116 GLU A CA 1
ATOM 909 C C . GLU A 1 116 ? -7.841 4.778 -10.728 1.00 98.38 116 GLU A C 1
ATOM 911 O O . GLU A 1 116 ? -7.089 4.133 -11.465 1.00 98.38 116 GLU A O 1
ATOM 916 N N . ILE A 1 117 ? -7.374 5.506 -9.708 1.00 97.81 117 ILE A N 1
ATOM 917 C CA . ILE A 1 117 ? -5.940 5.699 -9.437 1.00 97.81 117 ILE A CA 1
ATOM 918 C C . ILE A 1 117 ? -5.242 4.354 -9.172 1.00 97.81 117 ILE A C 1
ATOM 920 O O . ILE A 1 117 ? -4.107 4.118 -9.601 1.00 97.81 117 ILE A O 1
ATOM 924 N N . ALA A 1 118 ? -5.900 3.437 -8.454 1.00 97.75 118 ALA A N 1
ATOM 925 C CA . ALA A 1 118 ? -5.348 2.116 -8.171 1.00 97.75 118 ALA A CA 1
ATOM 926 C C . ALA A 1 118 ? -5.201 1.259 -9.441 1.00 97.75 118 ALA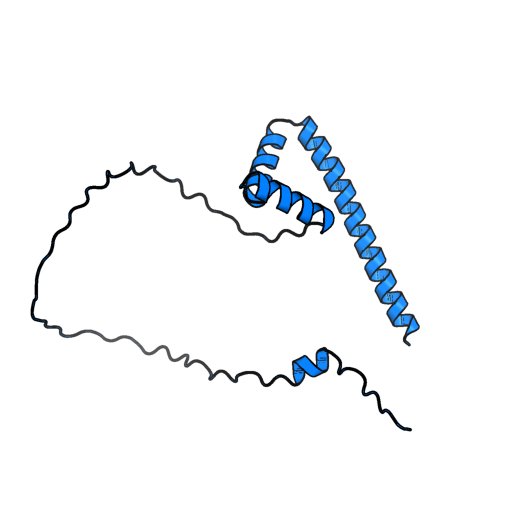 A C 1
ATOM 928 O O . ALA A 1 118 ? -4.220 0.516 -9.563 1.00 97.75 118 ALA A O 1
ATOM 929 N N . GLN A 1 119 ? -6.146 1.351 -10.382 1.00 98.31 119 GLN A N 1
ATOM 930 C CA . GLN A 1 119 ? -6.079 0.653 -11.667 1.00 98.31 119 GLN A CA 1
ATOM 931 C C . GLN A 1 119 ? -4.945 1.194 -12.540 1.00 98.31 119 GLN A C 1
ATOM 933 O O . GLN A 1 119 ? -4.147 0.398 -13.043 1.00 98.31 119 GLN A O 1
ATOM 938 N N . GLU A 1 120 ? -4.817 2.516 -12.643 1.00 98.19 120 GLU A N 1
ATOM 939 C CA . GLU A 1 120 ? -3.733 3.173 -13.378 1.00 98.19 120 GLU A CA 1
ATOM 940 C C . GLU A 1 120 ? -2.362 2.749 -12.828 1.00 98.19 120 GLU A C 1
ATOM 942 O O . GLU A 1 120 ? -1.552 2.150 -13.541 1.00 98.19 120 GLU A O 1
ATOM 947 N N . ARG A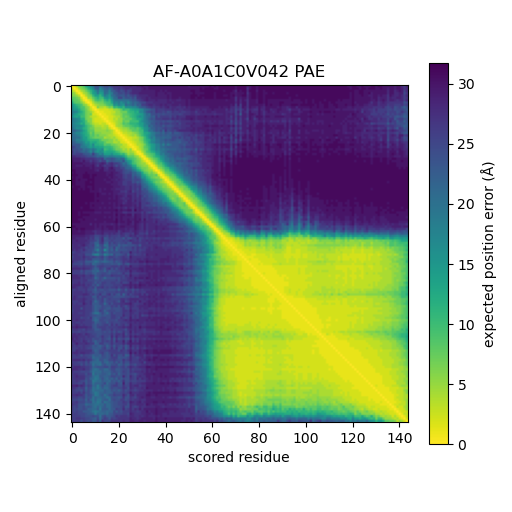 1 121 ? -2.142 2.884 -11.513 1.00 97.25 121 ARG A N 1
ATOM 948 C CA . ARG A 1 121 ? -0.890 2.449 -10.863 1.00 97.25 121 ARG A CA 1
ATOM 949 C C . ARG A 1 121 ? -0.602 0.961 -11.042 1.00 97.25 121 ARG A C 1
ATOM 951 O O . ARG A 1 121 ? 0.560 0.543 -11.094 1.00 97.25 121 ARG A O 1
ATOM 958 N N . ARG A 1 122 ? -1.633 0.113 -11.082 1.00 97.50 122 ARG A N 1
ATOM 959 C CA . ARG A 1 122 ? -1.457 -1.325 -11.337 1.00 97.50 122 ARG A CA 1
ATOM 960 C C . ARG A 1 122 ? -0.946 -1.565 -12.756 1.00 97.50 122 ARG A C 1
ATOM 962 O O . ARG A 1 122 ? -0.078 -2.425 -12.936 1.00 97.50 122 ARG A O 1
ATOM 969 N N . GLN A 1 123 ? -1.461 -0.822 -13.729 1.00 98.19 123 GLN A N 1
ATOM 970 C CA . GLN A 1 123 ? -1.035 -0.904 -15.120 1.00 98.19 123 GLN A CA 1
ATOM 971 C C . GLN A 1 123 ? 0.407 -0.400 -15.291 1.00 98.19 123 GLN A C 1
ATOM 973 O O . GLN A 1 123 ? 1.239 -1.136 -15.823 1.00 98.19 123 GLN A O 1
ATOM 978 N N . GLU A 1 124 ? 0.762 0.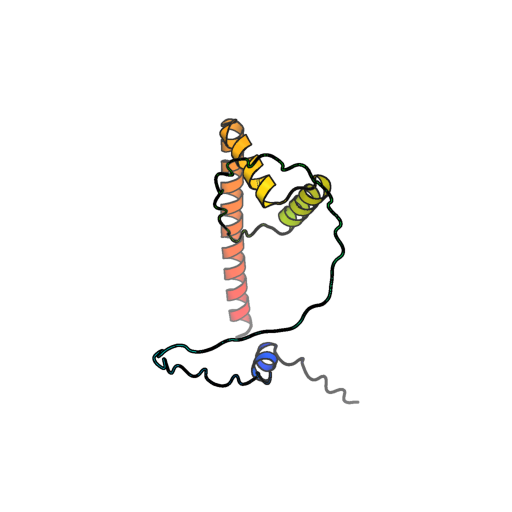744 -14.705 1.00 97.31 124 GLU A N 1
ATOM 979 C CA . GLU A 1 124 ? 2.140 1.264 -14.709 1.00 97.31 124 GLU A CA 1
ATOM 980 C C . GLU A 1 124 ? 3.151 0.257 -14.132 1.00 97.31 124 GLU A C 1
ATOM 982 O O . GLU A 1 124 ? 4.237 0.026 -14.679 1.00 97.31 124 GLU A O 1
ATOM 987 N N . ARG A 1 125 ? 2.793 -0.404 -13.019 1.00 96.88 125 ARG A N 1
ATOM 988 C CA . ARG A 1 125 ? 3.634 -1.447 -12.406 1.00 96.88 125 ARG A CA 1
ATOM 989 C C . ARG A 1 125 ? 3.831 -2.641 -13.335 1.00 96.88 125 ARG A C 1
ATOM 991 O O . ARG A 1 125 ? 4.922 -3.217 -13.359 1.00 96.88 125 ARG A O 1
ATOM 998 N N . ARG A 1 126 ? 2.794 -3.026 -14.083 1.00 97.56 126 ARG A N 1
ATOM 999 C CA . ARG A 1 126 ? 2.865 -4.114 -15.064 1.00 97.56 126 ARG A CA 1
ATOM 1000 C C . ARG A 1 126 ? 3.829 -3.755 -16.189 1.00 97.56 126 ARG A C 1
ATOM 1002 O O . ARG A 1 126 ? 4.714 -4.551 -16.494 1.00 97.56 126 ARG A O 1
ATOM 1009 N N . GLU A 1 127 ? 3.693 -2.563 -16.753 1.00 97.88 127 GLU A N 1
ATOM 1010 C CA . GLU A 1 127 ? 4.539 -2.072 -17.844 1.00 97.88 127 GLU A CA 1
ATOM 1011 C C . GLU A 1 127 ? 5.995 -1.943 -17.411 1.00 97.88 127 GLU A C 1
ATOM 1013 O O . GLU A 1 127 ? 6.887 -2.496 -18.053 1.00 97.88 127 GLU A O 1
ATOM 1018 N N . THR A 1 128 ? 6.238 -1.348 -16.243 1.00 96.25 128 THR A N 1
ATOM 1019 C CA . THR A 1 128 ? 7.576 -1.277 -15.643 1.00 96.25 128 THR A CA 1
ATOM 1020 C C . THR A 1 128 ? 8.186 -2.671 -15.470 1.00 96.25 128 THR A C 1
ATOM 1022 O O . THR A 1 128 ? 9.375 -2.878 -15.719 1.00 96.25 128 THR A O 1
ATOM 1025 N N . GLY A 1 129 ? 7.384 -3.657 -15.058 1.00 96.12 129 GLY A N 1
ATOM 1026 C CA . GLY A 1 129 ? 7.815 -5.050 -14.955 1.00 96.12 129 GLY A CA 1
ATOM 1027 C C . GLY A 1 129 ? 8.209 -5.658 -16.305 1.00 96.12 129 GLY A C 1
ATOM 1028 O O . GLY A 1 129 ? 9.233 -6.340 -16.391 1.00 96.12 129 GLY A O 1
ATOM 1029 N N . ILE A 1 130 ? 7.436 -5.385 -17.358 1.00 97.50 130 ILE A N 1
ATOM 1030 C CA . ILE A 1 130 ? 7.726 -5.831 -18.728 1.00 97.50 130 ILE A CA 1
ATOM 1031 C C . ILE A 1 130 ? 9.023 -5.192 -19.232 1.00 97.50 130 ILE A C 1
ATOM 1033 O O . ILE A 1 130 ? 9.904 -5.909 -19.703 1.00 97.50 130 ILE A O 1
ATOM 1037 N N . VAL A 1 131 ? 9.182 -3.877 -19.062 1.00 96.88 131 VAL A N 1
ATOM 1038 C CA . VAL A 1 131 ? 10.389 -3.143 -19.470 1.00 96.88 131 VAL A CA 1
ATOM 1039 C C . VAL A 1 131 ? 11.626 -3.696 -18.766 1.00 96.88 131 VAL A C 1
ATOM 1041 O O . VAL A 1 131 ? 12.619 -3.999 -19.422 1.00 96.88 131 VAL A O 1
ATOM 1044 N N . ARG A 1 132 ? 11.564 -3.919 -17.446 1.00 96.00 132 ARG A N 1
ATOM 1045 C CA . ARG A 1 132 ? 12.679 -4.519 -16.689 1.00 96.00 132 ARG A CA 1
ATOM 1046 C C . ARG A 1 132 ? 13.041 -5.911 -17.199 1.00 96.00 132 ARG A C 1
ATOM 1048 O O . ARG A 1 132 ? 14.222 -6.233 -17.305 1.00 96.00 132 ARG A O 1
ATOM 1055 N N . ARG A 1 133 ? 12.039 -6.733 -17.529 1.00 95.88 133 ARG A N 1
ATOM 1056 C CA . ARG A 1 133 ? 12.264 -8.064 -18.108 1.00 95.88 133 ARG A CA 1
ATOM 1057 C C . ARG A 1 133 ? 12.949 -7.961 -19.470 1.00 95.88 133 ARG A C 1
ATOM 1059 O O . ARG A 1 133 ? 13.950 -8.638 -19.677 1.00 95.88 133 ARG A O 1
ATOM 1066 N N . ALA A 1 134 ? 12.448 -7.106 -20.359 1.00 95.38 134 ALA A N 1
ATOM 1067 C CA . ALA A 1 134 ? 13.023 -6.903 -21.686 1.00 95.38 134 ALA A CA 1
ATOM 1068 C C . ALA A 1 134 ? 14.479 -6.417 -21.599 1.00 95.38 134 ALA A C 1
ATOM 1070 O O . ALA A 1 134 ? 15.361 -7.028 -22.193 1.00 95.38 134 ALA A O 1
ATOM 1071 N N . GLN A 1 135 ? 14.753 -5.404 -20.769 1.00 94.81 135 GLN A N 1
ATOM 1072 C CA . GLN A 1 135 ? 16.109 -4.899 -20.525 1.00 94.81 135 GLN A CA 1
ATOM 1073 C C . GLN A 1 135 ? 17.053 -5.990 -20.011 1.00 94.81 135 GLN A C 1
ATOM 1075 O O . GLN A 1 135 ? 18.198 -6.073 -20.449 1.00 94.81 135 GLN A O 1
ATOM 1080 N N . SER A 1 136 ? 16.579 -6.841 -19.097 1.00 94.75 136 SER A N 1
ATOM 1081 C CA . SER A 1 136 ? 17.373 -7.960 -18.589 1.00 94.75 136 SER A CA 1
ATOM 1082 C C . SER A 1 136 ? 17.716 -8.973 -19.685 1.00 94.75 136 SER A C 1
ATOM 1084 O O . SER A 1 136 ? 18.826 -9.495 -19.684 1.00 94.75 136 SER A O 1
ATOM 1086 N N . MET A 1 137 ? 16.794 -9.249 -20.613 1.00 92.50 137 MET A N 1
ATOM 1087 C CA . MET A 1 137 ? 17.043 -10.160 -21.736 1.00 92.50 137 MET A CA 1
ATOM 1088 C C . MET A 1 137 ? 18.018 -9.560 -22.752 1.00 92.50 137 MET A C 1
ATOM 1090 O O . MET A 1 137 ? 18.915 -10.255 -23.215 1.00 92.50 137 MET A O 1
ATOM 1094 N N . THR A 1 138 ? 17.882 -8.270 -23.068 1.00 93.62 138 THR A N 1
ATOM 1095 C CA . THR A 1 138 ? 18.799 -7.581 -23.987 1.00 93.62 138 THR A CA 1
ATOM 1096 C C . THR A 1 138 ? 20.226 -7.552 -23.449 1.00 93.62 138 THR A C 1
ATOM 1098 O O . THR A 1 138 ? 21.148 -7.812 -24.211 1.00 93.62 138 THR A O 1
ATOM 1101 N N . ARG A 1 139 ? 20.417 -7.294 -22.146 1.00 91.50 139 ARG A N 1
ATOM 1102 C CA . ARG A 1 139 ? 21.753 -7.335 -21.524 1.00 91.50 139 ARG A CA 1
ATOM 1103 C C . ARG A 1 139 ? 22.404 -8.710 -21.653 1.00 91.50 139 ARG A C 1
ATOM 1105 O O . ARG A 1 139 ? 23.553 -8.788 -22.058 1.00 91.50 139 ARG A O 1
ATOM 1112 N N . TYR A 1 140 ? 21.652 -9.779 -21.391 1.00 89.25 140 TYR A N 1
ATOM 1113 C CA . TYR A 1 140 ? 22.164 -11.145 -21.522 1.00 89.25 140 TYR A CA 1
ATOM 1114 C C . TYR A 1 140 ? 22.649 -11.460 -22.946 1.00 89.25 140 TYR A C 1
ATOM 1116 O O . TYR A 1 140 ? 23.703 -12.058 -23.112 1.00 89.25 140 TYR A O 1
ATOM 1124 N N . LEU A 1 141 ? 21.913 -11.015 -23.969 1.00 84.62 141 LEU A N 1
ATOM 1125 C CA . LEU A 1 141 ? 22.280 -11.223 -25.376 1.00 84.62 141 LEU A CA 1
ATOM 1126 C C . LEU A 1 141 ? 23.484 -10.385 -25.840 1.00 84.62 141 LEU A C 1
ATOM 1128 O O . LEU A 1 141 ? 24.057 -10.689 -26.876 1.00 84.62 141 LEU A O 1
ATOM 1132 N N . GLN A 1 142 ? 23.833 -9.309 -25.130 1.00 77.75 142 GLN A N 1
ATOM 1133 C CA . GLN A 1 142 ? 24.998 -8.469 -25.447 1.00 77.75 142 GLN A CA 1
ATOM 1134 C C . GLN A 1 142 ? 26.295 -8.985 -24.812 1.00 77.75 142 GLN A C 1
ATOM 1136 O O . GLN A 1 142 ? 27.377 -8.589 -25.235 1.00 77.75 142 GLN A O 1
ATOM 1141 N N . GLU A 1 143 ? 26.189 -9.826 -23.782 1.00 71.38 143 GLU A N 1
ATOM 1142 C CA . GLU A 1 143 ? 27.326 -10.415 -23.061 1.00 71.38 143 GLU A CA 1
ATOM 1143 C C . GLU A 1 143 ? 27.778 -11.768 -23.654 1.00 71.38 143 GLU A C 1
ATOM 1145 O O . GLU A 1 143 ? 28.791 -12.314 -23.215 1.00 71.38 143 GLU A O 1
ATOM 1150 N N . THR A 1 144 ? 27.047 -12.296 -24.644 1.00 55.88 144 THR A N 1
ATOM 1151 C CA . THR A 1 144 ? 27.379 -13.492 -25.446 1.00 55.88 144 THR A CA 1
ATOM 1152 C C . THR A 1 144 ? 27.930 -13.114 -26.808 1.00 55.88 144 THR A C 1
ATOM 1154 O O . THR A 1 144 ? 28.927 -13.740 -27.229 1.00 55.88 144 THR A O 1
#

Foldseek 3Di:
DDDPDDPDPDPVVVVVPDDDDDDDDDDPDPDDDDDDDDDDDDDDDDDDDDDDDDDPDDPDVPPPDDDDDDDDDDDPVVVVVLVVVCVVVVHDPVVVVVVVVVVCVVPVVVVVVVVVVVVVVVVVVVVVVVVVVVVVVVVVVVVD